Protein AF-A0A0Q8HG59-F1 (afdb_monomer_lite)

Secondary structure (DSSP, 8-state):
----TTSSTTHHHHHHHHHHHHHHHHHHHHHHHHHHHHHHGGG--THHHHHHHHHHHHHHHHHHHHHHHHHHHHHHHHHHHHHHHHHHHHHHHHHHHHHHHHHT-

pLDDT: mean 84.04, std 12.98, range [35.56, 98.06]

Structure (mmCIF, N/CA/C/O backbone):
data_AF-A0A0Q8HG59-F1
#
_entry.id   AF-A0A0Q8HG59-F1
#
loop_
_atom_site.group_PDB
_atom_site.id
_atom_site.type_symbol
_atom_site.label_atom_id
_atom_site.label_alt_id
_atom_site.label_comp_id
_atom_site.label_asym_id
_atom_site.label_entity_id
_atom_site.label_seq_id
_atom_site.pdbx_PDB_ins_code
_atom_site.Cartn_x
_atom_site.Cartn_y
_atom_site.Cartn_z
_atom_site.occupancy
_atom_site.B_iso_or_equiv
_atom_site.auth_seq_id
_atom_site.auth_comp_id
_atom_site.auth_asym_id
_atom_site.auth_atom_id
_atom_site.pdbx_PDB_model_num
ATOM 1 N N . MET A 1 1 ? -9.003 -8.103 38.764 1.00 35.56 1 MET A N 1
ATOM 2 C CA . MET A 1 1 ? -9.307 -8.481 37.371 1.00 35.56 1 MET A CA 1
ATOM 3 C C . MET A 1 1 ? -8.972 -7.259 36.532 1.00 35.56 1 MET A C 1
ATOM 5 O O . MET A 1 1 ? -9.698 -6.278 36.599 1.00 35.56 1 MET A O 1
ATOM 9 N N . THR A 1 2 ? -7.785 -7.228 35.928 1.00 40.62 2 THR A N 1
ATOM 10 C CA . THR A 1 2 ? -7.321 -6.102 35.109 1.00 40.62 2 THR A CA 1
ATOM 11 C C . THR A 1 2 ? -8.079 -6.151 33.800 1.00 40.62 2 THR A C 1
ATOM 13 O O . THR A 1 2 ? -7.881 -7.038 32.979 1.00 40.62 2 THR A O 1
ATOM 16 N N . VAL A 1 3 ? -9.028 -5.243 33.674 1.00 50.06 3 VAL A N 1
ATOM 17 C CA . VAL A 1 3 ? -9.836 -5.098 32.481 1.00 50.06 3 VAL A CA 1
ATOM 18 C C . VAL A 1 3 ? -8.979 -4.380 31.436 1.00 50.06 3 VAL A C 1
ATOM 20 O O . VAL A 1 3 ? -8.639 -3.211 31.597 1.00 50.06 3 VAL A O 1
ATOM 23 N N . GLU A 1 4 ? -8.569 -5.117 30.409 1.00 55.19 4 GLU A N 1
ATOM 24 C CA . GLU A 1 4 ? -7.565 -4.724 29.412 1.00 55.19 4 GLU A CA 1
ATOM 25 C C . GLU A 1 4 ? -8.150 -3.921 28.228 1.00 55.19 4 GLU A C 1
ATOM 27 O O . GLU A 1 4 ? -7.565 -3.900 27.152 1.00 55.19 4 GLU A O 1
ATOM 32 N N . PHE A 1 5 ? -9.292 -3.239 28.404 1.00 54.59 5 PHE A N 1
ATOM 33 C CA . PHE A 1 5 ? -10.017 -2.576 27.301 1.00 54.59 5 PHE A CA 1
ATOM 34 C C . PHE A 1 5 ? -9.240 -1.420 26.624 1.00 54.59 5 PHE A C 1
ATOM 36 O O . PHE A 1 5 ? -9.552 -1.051 25.507 1.00 54.59 5 PHE A O 1
ATOM 43 N N . GLY A 1 6 ? -8.199 -0.850 27.247 1.00 55.81 6 GLY A N 1
ATOM 44 C CA . GLY A 1 6 ? -7.528 0.360 26.726 1.00 55.81 6 GLY A CA 1
ATOM 45 C C . GLY A 1 6 ? -6.149 0.174 26.075 1.00 55.81 6 GLY A C 1
ATOM 46 O O . GLY A 1 6 ? -5.630 1.112 25.482 1.00 55.81 6 GLY A O 1
ATOM 47 N N . GLN A 1 7 ? -5.499 -0.991 26.199 1.00 55.31 7 GLN A N 1
ATOM 48 C CA . GLN A 1 7 ? -4.111 -1.170 25.715 1.00 55.31 7 GLN A CA 1
ATOM 49 C C . GLN A 1 7 ? -4.025 -1.399 24.195 1.00 55.31 7 GLN A C 1
ATOM 51 O O . GLN A 1 7 ? -3.006 -1.084 23.578 1.00 55.31 7 GLN A O 1
ATOM 56 N N . ALA A 1 8 ? -5.090 -1.928 23.584 1.00 57.66 8 ALA A N 1
ATOM 57 C CA . ALA A 1 8 ? -5.183 -2.108 22.136 1.00 57.66 8 ALA A CA 1
ATOM 58 C C . ALA A 1 8 ? -5.663 -0.839 21.403 1.00 57.66 8 ALA A C 1
ATOM 60 O O . ALA A 1 8 ? -5.344 -0.673 20.222 1.00 57.66 8 ALA A O 1
ATOM 61 N N . GLU A 1 9 ? -6.357 0.070 22.101 1.00 65.06 9 GLU A N 1
ATOM 62 C CA . GLU A 1 9 ? -6.845 1.334 21.542 1.00 65.06 9 GLU A CA 1
ATOM 63 C C . GLU A 1 9 ? -5.685 2.164 20.962 1.00 65.06 9 GLU A C 1
ATOM 65 O O . GLU A 1 9 ? -4.656 2.452 21.586 1.00 65.06 9 GLU A O 1
ATOM 70 N N . GLY A 1 10 ? -5.830 2.528 19.695 1.00 77.69 10 GLY A N 1
ATOM 71 C CA . GLY A 1 10 ? -4.885 3.314 18.921 1.00 77.69 10 GLY A CA 1
ATOM 72 C C . GLY A 1 10 ? -3.713 2.527 18.335 1.00 77.69 10 GLY A C 1
ATOM 73 O O . GLY A 1 10 ? -2.959 3.099 17.544 1.00 77.69 10 GLY A O 1
ATOM 74 N N . ALA A 1 11 ? -3.524 1.244 18.665 1.00 87.25 11 ALA A N 1
ATOM 75 C CA . ALA A 1 11 ? -2.472 0.433 18.049 1.00 87.25 11 ALA A CA 1
ATOM 76 C C . ALA A 1 11 ? -2.748 0.200 16.558 1.00 87.25 11 ALA A C 1
ATOM 78 O O . ALA A 1 11 ? -1.861 0.440 15.735 1.00 87.25 11 ALA A O 1
ATOM 79 N N . LEU A 1 12 ? -3.982 -0.174 16.195 1.00 88.69 12 LEU A N 1
ATOM 80 C CA . LEU A 1 12 ? -4.362 -0.363 14.791 1.00 88.69 12 LEU A CA 1
ATOM 81 C C . LEU A 1 12 ? -4.340 0.959 14.028 1.00 88.69 12 LEU A C 1
ATOM 83 O O . LEU A 1 12 ? -3.878 0.990 12.890 1.00 88.69 12 LEU A O 1
ATOM 87 N N . LYS A 1 13 ? -4.729 2.064 14.676 1.00 89.69 13 LYS A N 1
ATOM 88 C CA . LYS A 1 13 ? -4.613 3.409 14.099 1.00 89.69 13 LYS A CA 1
ATOM 89 C C . LYS A 1 13 ? -3.167 3.763 13.740 1.00 89.69 13 LYS A C 1
ATOM 91 O O . LYS A 1 13 ? -2.905 4.164 12.613 1.00 89.69 13 LYS A O 1
ATOM 96 N N . ARG A 1 14 ? -2.208 3.552 14.652 1.00 92.31 14 ARG A N 1
ATOM 97 C CA . ARG A 1 14 ? -0.779 3.804 14.370 1.00 92.31 14 ARG A CA 1
ATOM 98 C C . ARG A 1 14 ? -0.254 2.941 13.221 1.00 92.31 14 ARG A C 1
ATOM 100 O O . ARG A 1 14 ? 0.567 3.402 12.431 1.00 92.31 14 ARG A O 1
ATOM 107 N N . ILE A 1 15 ? -0.711 1.691 13.124 1.00 93.88 15 ILE A N 1
ATOM 108 C CA . ILE A 1 15 ? -0.351 0.808 12.008 1.00 93.88 15 ILE A CA 1
ATOM 109 C C . ILE A 1 15 ? -0.971 1.326 10.706 1.00 93.88 15 ILE A C 1
ATOM 111 O O . ILE A 1 15 ? -0.269 1.386 9.700 1.00 93.88 15 ILE A O 1
ATOM 115 N N . ALA A 1 16 ? -2.236 1.755 10.717 1.00 94.69 16 ALA A N 1
ATOM 116 C CA . ALA A 1 16 ? -2.898 2.350 9.558 1.00 94.69 16 ALA A CA 1
ATOM 117 C C . ALA A 1 16 ? -2.135 3.594 9.063 1.00 94.69 16 ALA A C 1
ATOM 119 O O . ALA A 1 16 ? -1.764 3.655 7.890 1.00 94.69 16 ALA A O 1
ATOM 120 N N . ASP A 1 17 ? -1.768 4.508 9.965 1.00 95.12 17 ASP A N 1
ATOM 121 C CA . ASP A 1 17 ? -0.955 5.689 9.641 1.00 95.12 17 ASP A CA 1
ATOM 122 C C . ASP A 1 17 ? 0.393 5.297 8.999 1.00 95.12 17 ASP A C 1
ATOM 124 O O . ASP A 1 17 ? 0.865 5.919 8.044 1.00 95.12 17 ASP A O 1
ATOM 128 N N . ARG A 1 18 ? 1.015 4.208 9.467 1.00 97.19 18 ARG A N 1
ATOM 129 C CA . ARG A 1 18 ? 2.251 3.696 8.864 1.00 97.19 18 ARG A CA 1
ATOM 130 C C . ARG A 1 18 ? 2.027 3.086 7.478 1.00 97.19 18 ARG A C 1
ATOM 132 O O . ARG A 1 18 ? 2.889 3.226 6.612 1.00 97.19 18 ARG A O 1
ATOM 139 N N . VAL A 1 19 ? 0.898 2.413 7.257 1.00 97.50 19 VAL A N 1
ATOM 140 C CA . VAL A 1 19 ? 0.532 1.830 5.955 1.00 97.50 19 VAL A CA 1
ATOM 141 C C . VAL A 1 19 ? 0.337 2.928 4.913 1.00 97.50 19 VAL A C 1
ATOM 143 O O . VAL A 1 19 ? 0.869 2.805 3.808 1.00 97.50 19 VAL A O 1
ATOM 146 N N . ILE A 1 20 ? -0.360 4.016 5.259 1.00 96.38 20 ILE A N 1
ATOM 147 C CA . ILE A 1 20 ? -0.553 5.125 4.318 1.00 96.38 20 ILE A CA 1
ATOM 148 C C . ILE A 1 20 ? 0.766 5.857 4.040 1.00 96.38 20 ILE A C 1
ATOM 150 O O . ILE A 1 20 ? 1.070 6.140 2.883 1.00 96.38 20 ILE A O 1
ATOM 154 N N . GLN A 1 21 ? 1.619 6.037 5.055 1.00 97.38 21 GLN A N 1
ATOM 155 C CA . GLN A 1 21 ? 2.963 6.581 4.857 1.00 97.38 21 GLN A CA 1
ATOM 156 C C . GLN A 1 21 ? 3.780 5.723 3.876 1.00 97.38 21 GLN A C 1
ATOM 158 O O . GLN A 1 21 ? 4.385 6.249 2.942 1.00 97.38 21 GLN A O 1
ATOM 163 N N . ALA A 1 22 ? 3.783 4.400 4.060 1.00 96.19 22 ALA A N 1
ATOM 164 C CA . ALA A 1 22 ? 4.509 3.484 3.184 1.00 96.19 22 ALA A CA 1
ATOM 165 C C . ALA A 1 22 ? 3.973 3.518 1.742 1.00 96.19 22 ALA A C 1
ATOM 167 O O . ALA A 1 22 ? 4.755 3.475 0.792 1.00 96.19 22 ALA A O 1
ATOM 168 N N . LYS A 1 23 ? 2.651 3.640 1.567 1.00 97.06 23 LYS A N 1
ATOM 169 C CA . LYS A 1 23 ? 2.023 3.825 0.252 1.00 97.06 23 LYS A CA 1
ATOM 170 C C . LYS A 1 23 ? 2.509 5.109 -0.422 1.00 97.06 23 LYS A C 1
ATOM 172 O O . LYS A 1 23 ? 2.873 5.071 -1.597 1.00 97.06 23 LYS A O 1
ATOM 177 N N . ASP A 1 24 ? 2.545 6.221 0.306 1.00 97.12 24 ASP A N 1
ATOM 178 C CA . ASP A 1 24 ? 2.981 7.511 -0.232 1.00 97.12 24 ASP A CA 1
ATOM 179 C C . ASP A 1 24 ? 4.467 7.501 -0.607 1.00 97.12 24 ASP A C 1
ATOM 181 O O . ASP A 1 24 ? 4.858 8.007 -1.662 1.00 97.12 24 ASP A O 1
ATOM 185 N N . GLU A 1 25 ? 5.309 6.893 0.230 1.00 95.94 25 GLU A N 1
ATOM 186 C CA . GLU A 1 25 ? 6.728 6.688 -0.062 1.00 95.94 25 GLU A CA 1
ATOM 187 C C . GLU A 1 25 ? 6.916 5.811 -1.303 1.00 95.94 25 GLU A C 1
ATOM 189 O O . GLU A 1 25 ? 7.703 6.152 -2.188 1.00 95.94 25 GLU A O 1
ATOM 194 N N . PHE A 1 26 ? 6.164 4.716 -1.422 1.00 93.94 26 PHE A N 1
ATOM 195 C CA . PHE A 1 26 ? 6.195 3.853 -2.600 1.00 93.94 26 PHE A CA 1
ATOM 196 C C . PHE A 1 26 ? 5.772 4.605 -3.874 1.00 93.94 26 PHE A C 1
ATOM 198 O O . PHE A 1 26 ? 6.470 4.536 -4.889 1.00 93.94 26 PHE A O 1
ATOM 205 N N . GLY A 1 27 ? 4.713 5.417 -3.795 1.00 94.75 27 GLY A N 1
ATOM 206 C CA . GLY A 1 27 ? 4.257 6.271 -4.894 1.00 94.75 27 GLY A CA 1
ATOM 207 C C . GLY A 1 27 ? 5.304 7.295 -5.341 1.00 94.75 27 GLY A C 1
ATOM 208 O O . GLY A 1 27 ? 5.535 7.467 -6.538 1.00 94.75 27 GLY A O 1
ATOM 209 N N . LYS A 1 28 ? 6.005 7.938 -4.398 1.00 95.25 28 LYS A N 1
ATOM 210 C CA . LYS A 1 28 ? 7.105 8.872 -4.709 1.00 95.25 28 LYS A CA 1
ATOM 211 C C . LYS A 1 28 ? 8.252 8.185 -5.449 1.00 95.25 28 LYS A C 1
ATOM 213 O O . LYS A 1 28 ? 8.756 8.736 -6.431 1.00 95.25 28 LYS A O 1
ATOM 218 N N . HIS A 1 29 ? 8.649 6.990 -5.011 1.00 91.88 29 HIS A N 1
ATOM 219 C CA . HIS A 1 29 ? 9.691 6.220 -5.693 1.00 91.88 29 HIS A CA 1
ATOM 220 C C . HIS A 1 29 ? 9.257 5.815 -7.106 1.00 91.88 29 HIS A C 1
ATOM 222 O O . HIS A 1 29 ? 10.042 5.971 -8.040 1.00 91.88 29 HIS A O 1
ATOM 228 N N . SER A 1 30 ? 8.003 5.383 -7.289 1.00 90.00 30 SER A N 1
ATOM 229 C CA . SER A 1 30 ? 7.482 5.049 -8.620 1.00 90.00 30 SER A CA 1
ATOM 230 C C . SER A 1 30 ? 7.471 6.255 -9.555 1.00 90.00 30 SER A C 1
ATOM 232 O O . SER A 1 30 ? 7.980 6.163 -10.664 1.00 90.00 30 SER A O 1
ATOM 234 N N . ASN A 1 31 ? 6.983 7.410 -9.097 1.00 89.88 31 ASN A N 1
ATOM 235 C CA . ASN A 1 31 ? 6.971 8.632 -9.909 1.00 89.88 31 ASN A CA 1
ATOM 236 C C . ASN A 1 31 ? 8.387 9.090 -10.287 1.00 89.88 31 ASN A C 1
ATOM 238 O O . ASN A 1 31 ? 8.611 9.605 -11.382 1.00 89.88 31 ASN A O 1
ATOM 242 N N . THR A 1 32 ? 9.353 8.899 -9.384 1.00 91.12 32 THR A N 1
ATOM 243 C CA . THR A 1 32 ? 10.765 9.195 -9.660 1.00 91.12 32 THR A C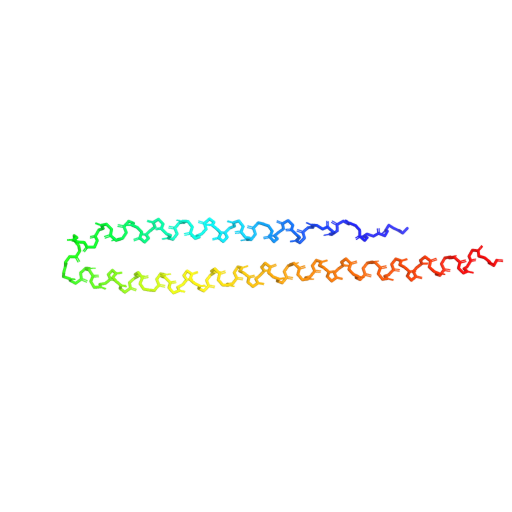A 1
ATOM 244 C C . THR A 1 32 ? 11.293 8.298 -10.776 1.00 91.12 32 THR A C 1
ATOM 246 O O . THR A 1 32 ? 11.920 8.794 -11.713 1.00 91.12 32 THR A O 1
ATOM 249 N N . LEU A 1 33 ? 11.005 6.995 -10.705 1.00 84.75 33 LEU A N 1
ATOM 250 C CA . LEU A 1 33 ? 11.390 6.034 -11.732 1.00 84.75 33 LEU A CA 1
ATOM 251 C C . LEU A 1 33 ? 10.742 6.378 -13.083 1.00 84.75 33 LEU A C 1
ATOM 253 O O . LEU A 1 33 ? 11.448 6.472 -14.083 1.00 84.75 33 LEU A O 1
ATOM 257 N N . ASP A 1 34 ? 9.441 6.671 -13.112 1.00 84.12 34 ASP A N 1
ATOM 258 C CA . ASP A 1 34 ? 8.713 7.047 -14.335 1.00 84.12 34 ASP A CA 1
ATOM 259 C C . ASP A 1 34 ? 9.278 8.332 -14.977 1.00 84.12 34 ASP A C 1
ATOM 261 O O . ASP A 1 34 ? 9.404 8.439 -16.204 1.00 84.12 34 ASP A O 1
ATOM 265 N N . GLY A 1 35 ? 9.683 9.305 -14.154 1.00 86.50 35 GLY A N 1
ATOM 266 C CA . GLY A 1 35 ? 10.346 10.528 -14.610 1.00 86.50 35 GLY A CA 1
ATOM 267 C C . GLY A 1 35 ? 11.722 10.261 -15.230 1.00 86.50 35 GLY A C 1
ATOM 268 O O . GLY A 1 35 ? 12.016 10.750 -16.325 1.00 86.50 35 GLY A O 1
ATOM 269 N N . GLN A 1 36 ? 12.549 9.443 -14.571 1.00 84.19 36 GLN A N 1
ATOM 270 C CA . GLN A 1 36 ? 13.860 9.029 -15.090 1.00 84.19 36 GLN A CA 1
ATOM 271 C C . GLN A 1 36 ? 13.726 8.277 -16.420 1.00 84.19 36 GLN A C 1
ATOM 273 O O . GLN A 1 36 ? 14.477 8.525 -17.363 1.00 84.19 36 GLN A O 1
ATOM 278 N N . ILE A 1 37 ? 12.722 7.409 -16.520 1.00 75.81 37 ILE A N 1
ATOM 279 C CA . ILE A 1 37 ? 12.389 6.654 -17.729 1.00 75.81 37 ILE A CA 1
ATOM 280 C C . ILE A 1 37 ? 12.004 7.585 -18.873 1.00 75.81 37 ILE A C 1
ATOM 282 O O . ILE A 1 37 ? 12.525 7.467 -19.984 1.00 75.81 37 ILE A O 1
ATOM 286 N N . SER A 1 38 ? 11.117 8.539 -18.601 1.00 79.56 38 SER A N 1
ATOM 287 C CA . SER A 1 38 ? 10.644 9.490 -19.605 1.00 79.56 38 SER A CA 1
ATOM 288 C C . SER A 1 38 ? 11.792 10.328 -20.178 1.00 79.56 38 SER A C 1
ATOM 290 O O . SER A 1 38 ? 11.828 10.568 -21.384 1.00 79.56 38 SER A O 1
ATOM 292 N N . ALA A 1 39 ? 12.772 10.702 -19.347 1.00 82.81 39 ALA A N 1
ATOM 293 C CA . ALA A 1 39 ? 13.965 11.435 -19.775 1.00 82.81 39 ALA A CA 1
ATOM 294 C C . ALA A 1 39 ? 14.921 10.602 -20.654 1.00 82.81 39 ALA A C 1
ATOM 296 O O . ALA A 1 39 ? 15.620 11.152 -21.507 1.00 82.81 39 ALA A O 1
ATOM 297 N N . LEU A 1 40 ? 14.960 9.280 -20.464 1.00 76.75 40 LEU A N 1
ATOM 298 C CA . LEU A 1 40 ? 15.824 8.365 -21.220 1.00 76.75 40 LEU A CA 1
ATOM 299 C C . LEU A 1 40 ? 15.172 7.822 -22.495 1.00 76.75 40 LEU A C 1
ATOM 301 O O . LEU A 1 40 ? 15.879 7.318 -23.365 1.00 76.75 40 LEU A O 1
ATOM 305 N N . LYS A 1 41 ? 13.852 7.970 -22.650 1.00 72.50 41 LYS A N 1
ATOM 306 C CA . LYS A 1 41 ? 13.076 7.434 -23.779 1.00 72.50 41 LYS A CA 1
ATOM 307 C C . LYS A 1 41 ? 13.643 7.809 -25.152 1.00 72.50 41 LYS A C 1
ATOM 309 O O . LYS A 1 41 ? 13.678 6.966 -26.038 1.00 72.50 41 LYS A O 1
ATOM 314 N N . GLY A 1 42 ? 14.131 9.040 -25.319 1.00 72.44 42 GLY A N 1
ATOM 315 C CA . GLY A 1 42 ? 14.750 9.493 -26.574 1.00 72.44 42 GLY A CA 1
ATOM 316 C C . GLY A 1 42 ? 16.117 8.866 -26.882 1.00 72.44 42 GLY A C 1
ATOM 317 O O . GLY A 1 42 ? 16.617 9.028 -27.984 1.00 72.44 42 GLY A O 1
ATOM 318 N N . LYS A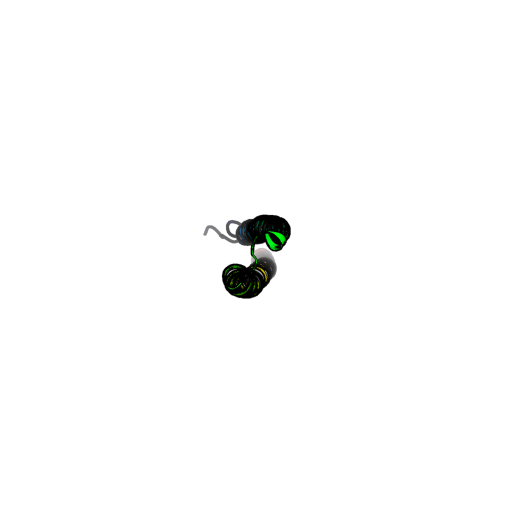 1 43 ? 16.736 8.165 -25.923 1.00 74.38 43 LYS A N 1
ATOM 319 C CA . LYS A 1 43 ? 18.026 7.473 -26.086 1.00 74.38 43 LYS A CA 1
ATOM 320 C C . LYS A 1 43 ? 17.877 5.973 -26.334 1.00 74.38 43 LYS A C 1
ATOM 322 O O . LYS A 1 43 ? 18.853 5.319 -26.690 1.00 74.38 43 LYS A O 1
ATOM 327 N N . TRP A 1 44 ? 16.691 5.413 -26.105 1.00 70.50 44 TRP A N 1
ATOM 328 C CA . TRP A 1 44 ? 16.410 3.989 -26.271 1.00 70.50 44 TRP A CA 1
ATOM 329 C C . TRP A 1 44 ? 15.644 3.762 -27.569 1.00 70.50 44 TRP A C 1
ATOM 331 O O . TRP A 1 44 ? 14.439 3.520 -27.574 1.00 70.50 44 TRP A O 1
ATOM 341 N N . GLU A 1 45 ? 16.360 3.866 -28.684 1.00 71.94 45 GLU A N 1
ATOM 342 C CA . GLU A 1 45 ? 15.845 3.488 -29.999 1.00 71.94 45 GLU A CA 1
ATOM 343 C C . GLU A 1 45 ? 16.019 1.976 -30.243 1.00 71.94 45 GLU A C 1
ATOM 345 O O . GLU A 1 45 ? 16.846 1.308 -29.617 1.00 71.94 45 GLU A O 1
ATOM 350 N N . GLY A 1 46 ? 15.213 1.412 -31.146 1.00 77.94 46 GLY A N 1
ATOM 351 C CA . GLY A 1 46 ? 15.277 -0.008 -31.507 1.00 77.94 46 GLY A CA 1
ATOM 352 C C . GLY A 1 46 ? 14.698 -0.964 -30.454 1.00 77.94 46 GLY A C 1
ATOM 353 O O . GLY A 1 46 ? 13.795 -0.621 -29.686 1.00 77.94 46 GLY A O 1
ATOM 354 N N . ASP A 1 47 ? 15.190 -2.204 -30.435 1.00 75.31 47 ASP A N 1
ATOM 355 C CA . ASP A 1 47 ? 14.610 -3.287 -29.625 1.00 75.31 47 ASP A CA 1
ATOM 356 C C . ASP A 1 47 ? 14.761 -3.077 -28.107 1.00 75.31 47 ASP A C 1
ATOM 358 O O . ASP A 1 47 ? 13.902 -3.516 -27.337 1.00 75.31 47 ASP A O 1
ATOM 362 N N . GLY A 1 48 ? 15.782 -2.327 -27.671 1.00 77.38 48 GLY A N 1
ATOM 363 C CA . GLY A 1 48 ? 15.959 -1.936 -26.267 1.00 77.38 48 GLY A CA 1
ATOM 364 C C . GLY A 1 48 ? 14.840 -1.021 -25.759 1.00 77.38 48 GLY A C 1
ATOM 365 O O . GLY A 1 48 ? 14.324 -1.228 -24.662 1.00 77.38 48 GLY A O 1
ATOM 366 N N . GLY A 1 49 ? 14.384 -0.074 -26.588 1.00 81.31 49 GLY A N 1
ATOM 367 C CA . GLY A 1 49 ? 13.241 0.785 -26.266 1.00 81.31 49 GLY A CA 1
ATOM 368 C C . GLY A 1 49 ? 11.936 0.003 -26.128 1.00 81.31 49 GLY A C 1
ATOM 369 O O . GLY A 1 49 ? 11.148 0.258 -25.216 1.00 81.31 49 GLY A O 1
ATOM 370 N N . ARG A 1 50 ? 11.719 -1.007 -26.983 1.00 82.62 50 ARG A N 1
ATOM 371 C CA . ARG A 1 50 ? 10.521 -1.861 -26.920 1.00 82.62 50 ARG A CA 1
ATOM 372 C C . ARG A 1 50 ? 10.490 -2.707 -25.648 1.00 82.62 50 ARG A C 1
ATOM 374 O O . ARG A 1 50 ? 9.472 -2.714 -24.959 1.00 82.62 50 ARG A O 1
ATOM 381 N N . ALA A 1 51 ? 11.593 -3.384 -25.320 1.00 83.88 51 ALA A N 1
ATOM 382 C CA . ALA A 1 51 ? 11.706 -4.168 -24.088 1.00 83.88 51 ALA A CA 1
ATOM 383 C C . ALA A 1 51 ? 11.472 -3.296 -22.846 1.00 83.88 51 ALA A C 1
ATOM 385 O O . ALA A 1 51 ? 10.798 -3.707 -21.900 1.00 83.88 51 ALA A O 1
ATOM 386 N N . PHE A 1 52 ? 11.961 -2.057 -22.886 1.00 79.38 52 PHE A N 1
ATOM 387 C CA . PHE A 1 52 ? 11.769 -1.120 -21.798 1.00 79.38 52 PHE A CA 1
ATOM 388 C C . PHE A 1 52 ? 10.309 -0.682 -21.620 1.00 79.38 52 PHE A C 1
ATOM 390 O O . PHE A 1 52 ? 9.805 -0.654 -20.500 1.00 79.38 52 PHE A O 1
ATOM 397 N N . MET A 1 53 ? 9.595 -0.376 -22.707 1.00 83.06 53 MET A N 1
ATOM 398 C CA . MET A 1 53 ? 8.172 -0.020 -22.630 1.00 83.06 53 MET A CA 1
ATOM 399 C C . MET A 1 53 ? 7.329 -1.147 -22.017 1.00 83.06 53 MET A C 1
ATOM 401 O O . MET A 1 53 ? 6.423 -0.873 -21.231 1.00 83.06 53 MET A O 1
ATOM 405 N N . VAL A 1 54 ? 7.661 -2.405 -22.326 1.00 89.00 54 VAL A N 1
ATOM 406 C CA . VAL A 1 54 ? 7.024 -3.581 -21.711 1.00 89.00 54 VAL A CA 1
ATOM 407 C C . VAL A 1 54 ? 7.304 -3.630 -20.208 1.00 89.00 54 VAL A C 1
ATOM 409 O O . VAL A 1 54 ? 6.374 -3.804 -19.421 1.00 89.00 54 VAL A O 1
ATOM 412 N N . LEU A 1 55 ? 8.562 -3.429 -19.797 1.00 85.06 55 LEU A N 1
ATOM 413 C CA . LEU A 1 55 ? 8.930 -3.366 -18.380 1.00 85.06 55 LEU A CA 1
ATOM 414 C C . LEU A 1 55 ? 8.181 -2.243 -17.654 1.00 85.06 55 LEU A C 1
ATOM 416 O O . LEU A 1 55 ? 7.630 -2.480 -16.583 1.00 85.06 55 LEU A O 1
ATOM 420 N N . HIS A 1 56 ? 8.130 -1.046 -18.237 1.00 85.00 56 HIS A N 1
ATOM 421 C CA . HIS A 1 56 ? 7.432 0.099 -17.657 1.00 85.00 56 HIS A CA 1
ATOM 422 C C . HIS A 1 56 ? 5.935 -0.178 -17.493 1.00 85.00 56 HIS A C 1
ATOM 424 O O . HIS A 1 56 ? 5.379 0.064 -16.428 1.00 85.00 56 HIS A O 1
ATOM 430 N N . GLN A 1 57 ? 5.277 -0.747 -18.506 1.00 89.25 57 GLN A N 1
ATOM 431 C CA . GLN A 1 57 ? 3.863 -1.111 -18.404 1.00 89.25 57 GLN A CA 1
ATOM 432 C C . GLN A 1 57 ? 3.619 -2.128 -17.281 1.00 89.25 57 GLN A C 1
ATOM 434 O O . GLN A 1 57 ? 2.721 -1.935 -16.458 1.00 89.25 57 GLN A O 1
ATOM 439 N N . ALA A 1 58 ? 4.441 -3.179 -17.217 1.00 90.88 58 ALA A N 1
ATOM 440 C CA . ALA A 1 58 ? 4.363 -4.168 -16.150 1.00 90.88 58 ALA A CA 1
ATOM 441 C C . ALA A 1 58 ? 4.599 -3.523 -14.775 1.00 90.88 58 ALA A C 1
ATOM 443 O O . ALA A 1 58 ? 3.873 -3.813 -13.825 1.00 90.88 58 ALA A O 1
ATOM 444 N N . TRP A 1 59 ? 5.569 -2.614 -14.670 1.00 87.56 59 TRP A N 1
ATOM 445 C CA . TRP A 1 59 ? 5.848 -1.856 -13.455 1.00 87.56 59 TRP A CA 1
ATOM 446 C C . TRP A 1 59 ? 4.638 -1.034 -13.004 1.00 87.56 59 TRP A C 1
ATOM 448 O O . TRP A 1 59 ? 4.191 -1.202 -11.869 1.00 87.56 59 TRP A O 1
ATOM 458 N N . THR A 1 60 ? 4.050 -0.219 -13.887 1.00 88.38 60 THR A N 1
ATOM 459 C CA . THR A 1 60 ? 2.862 0.592 -13.577 1.00 88.38 60 THR A CA 1
ATOM 460 C C . THR A 1 60 ? 1.698 -0.279 -13.096 1.00 88.38 60 THR A C 1
ATOM 462 O O . THR A 1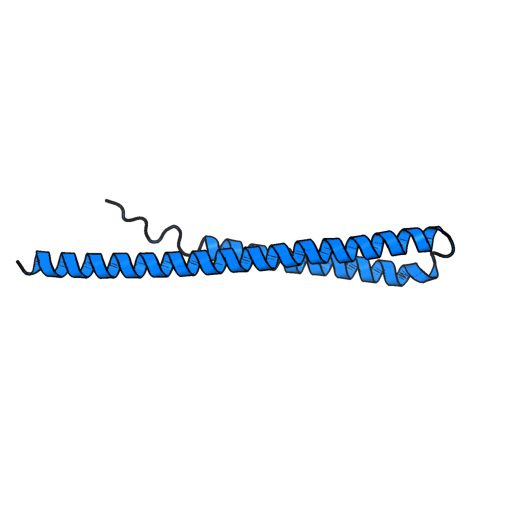 60 ? 1.010 0.064 -12.131 1.00 88.38 60 THR A O 1
ATOM 465 N N . GLU A 1 61 ? 1.483 -1.433 -13.730 1.00 93.69 61 GLU A N 1
ATOM 466 C CA . GLU A 1 61 ? 0.422 -2.360 -13.340 1.00 93.69 61 GLU A CA 1
ATOM 467 C C . GLU A 1 61 ? 0.673 -2.968 -11.953 1.00 93.69 61 GLU A C 1
ATOM 469 O O . GLU A 1 61 ? -0.214 -2.945 -11.095 1.00 93.69 61 GLU A O 1
ATOM 474 N N . LYS A 1 62 ? 1.892 -3.451 -11.682 1.00 94.12 62 LYS A N 1
ATOM 475 C CA . LYS A 1 62 ? 2.249 -3.990 -10.360 1.00 94.12 62 LYS A CA 1
ATOM 476 C C . LYS A 1 62 ? 2.199 -2.920 -9.274 1.00 94.12 62 LYS A C 1
ATOM 478 O O . LYS A 1 62 ? 1.675 -3.186 -8.193 1.00 94.12 62 LYS A O 1
ATOM 483 N N . HIS A 1 63 ? 2.655 -1.707 -9.567 1.00 92.25 63 HIS A N 1
ATOM 484 C CA . HIS A 1 63 ? 2.559 -0.569 -8.660 1.00 92.25 63 HIS A CA 1
ATOM 485 C C . HIS A 1 63 ? 1.100 -0.281 -8.269 1.00 92.25 63 HIS A C 1
ATOM 487 O O . HIS A 1 63 ? 0.786 -0.126 -7.085 1.00 92.25 63 HIS A O 1
ATOM 493 N N . LYS A 1 64 ? 0.178 -0.283 -9.243 1.00 94.31 64 LYS A N 1
ATOM 494 C CA . LYS A 1 64 ? -1.261 -0.114 -8.990 1.00 94.31 64 LYS A CA 1
ATOM 495 C C . LYS A 1 64 ? -1.826 -1.214 -8.090 1.00 94.31 64 LYS A C 1
ATOM 497 O O . LYS A 1 64 ? -2.611 -0.919 -7.191 1.00 94.31 64 LYS A O 1
ATOM 502 N N . VAL A 1 65 ? -1.430 -2.470 -8.305 1.00 97.00 65 VAL A N 1
ATOM 503 C CA . VAL A 1 65 ? -1.864 -3.597 -7.461 1.00 97.00 65 VAL A CA 1
ATOM 504 C C . VAL A 1 65 ? -1.418 -3.396 -6.012 1.00 97.00 65 VAL A C 1
ATOM 506 O O . VAL A 1 65 ? -2.241 -3.507 -5.104 1.00 97.00 65 VAL A O 1
ATOM 509 N N . VAL A 1 66 ? -0.146 -3.055 -5.795 1.00 95.75 66 VAL A N 1
ATOM 510 C CA . VAL A 1 66 ? 0.414 -2.855 -4.449 1.00 95.75 66 VAL A CA 1
ATOM 511 C C . VAL A 1 66 ? -0.249 -1.673 -3.744 1.00 95.75 66 VAL A C 1
ATOM 513 O O . VAL A 1 66 ? -0.725 -1.821 -2.623 1.00 95.75 66 VAL A O 1
ATOM 516 N N . THR A 1 67 ? -0.349 -0.518 -4.402 1.00 96.62 67 THR A N 1
ATOM 517 C CA . THR A 1 67 ? -0.989 0.673 -3.813 1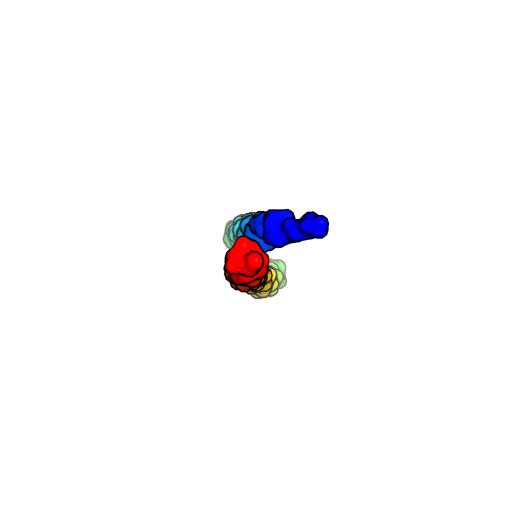.00 96.62 67 THR A CA 1
ATOM 518 C C . THR A 1 67 ? -2.462 0.438 -3.479 1.00 96.62 67 THR A C 1
ATOM 520 O O . THR A 1 67 ? -2.905 0.813 -2.397 1.00 96.62 67 THR A O 1
ATOM 523 N N . THR A 1 68 ? -3.197 -0.276 -4.338 1.00 97.19 68 THR A N 1
ATOM 524 C CA . THR A 1 68 ? -4.587 -0.680 -4.063 1.00 97.19 68 THR A CA 1
ATOM 525 C C 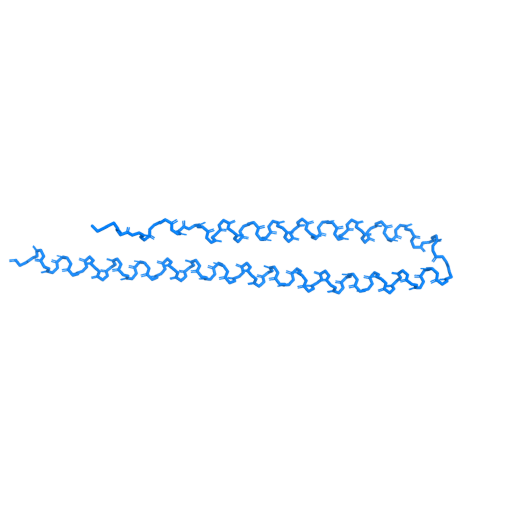. THR A 1 68 ? -4.681 -1.623 -2.859 1.00 97.19 68 THR A C 1
ATOM 527 O O . THR A 1 68 ? -5.620 -1.530 -2.070 1.00 97.19 68 THR A O 1
ATOM 530 N N . ALA A 1 69 ? -3.733 -2.552 -2.707 1.00 97.88 69 ALA A N 1
ATOM 531 C CA . ALA A 1 69 ? -3.699 -3.455 -1.560 1.00 97.88 69 ALA A CA 1
ATOM 532 C C . ALA A 1 69 ? -3.421 -2.700 -0.249 1.00 97.88 69 ALA A C 1
ATOM 534 O O . ALA A 1 69 ? -4.074 -2.981 0.755 1.00 97.88 69 ALA A O 1
ATOM 535 N N . LEU A 1 70 ? -2.519 -1.712 -0.271 1.00 98.06 70 LEU A N 1
ATOM 536 C CA . LEU A 1 70 ? -2.237 -0.850 0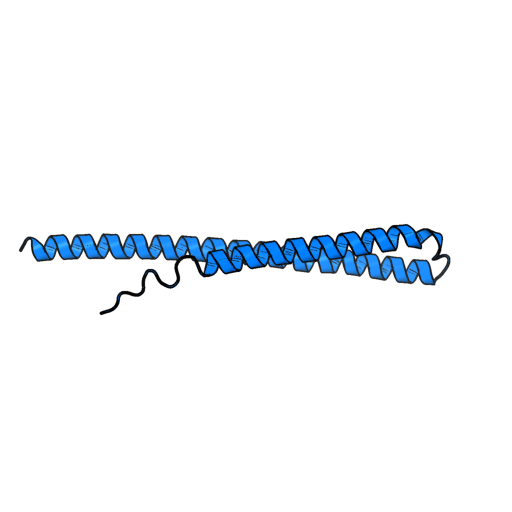.882 1.00 98.06 70 LEU A CA 1
ATOM 537 C C . LEU A 1 70 ? -3.461 -0.014 1.282 1.00 98.06 70 LEU A C 1
ATOM 539 O O . LEU A 1 70 ? -3.767 0.067 2.469 1.00 98.06 70 LEU A O 1
ATOM 543 N N . ASP A 1 71 ? -4.212 0.525 0.315 1.00 97.75 71 ASP A N 1
ATOM 544 C CA . ASP A 1 71 ? -5.466 1.245 0.586 1.00 97.75 71 ASP A CA 1
ATOM 545 C C . ASP A 1 71 ? -6.517 0.354 1.255 1.00 97.75 71 ASP A C 1
ATOM 547 O O . ASP A 1 71 ? -7.128 0.737 2.255 1.00 97.75 71 ASP A O 1
ATOM 551 N N . LYS A 1 72 ? -6.705 -0.866 0.737 1.00 97.94 72 LYS A N 1
ATOM 552 C CA . LYS A 1 72 ? -7.632 -1.838 1.333 1.00 97.94 72 LYS A CA 1
ATOM 553 C C . LYS A 1 72 ? -7.211 -2.218 2.746 1.00 97.94 72 LYS A C 1
ATOM 555 O O . LYS A 1 72 ? -8.051 -2.266 3.636 1.00 97.94 72 LYS A O 1
ATOM 560 N N . PHE A 1 73 ? -5.920 -2.458 2.959 1.00 97.38 73 PHE A N 1
ATOM 561 C CA . PHE A 1 73 ? -5.408 -2.828 4.271 1.00 97.38 73 PHE A CA 1
ATOM 562 C C . PHE A 1 73 ? -5.580 -1.697 5.293 1.00 97.38 73 PHE A C 1
ATOM 564 O O . PHE A 1 73 ? -6.058 -1.942 6.397 1.00 97.38 73 PHE A O 1
ATOM 571 N N . HIS A 1 74 ? -5.286 -0.452 4.906 1.00 97.25 74 HIS A N 1
ATOM 572 C CA . HIS A 1 74 ? -5.563 0.729 5.725 1.00 97.25 74 HIS A CA 1
ATOM 573 C C . HIS A 1 74 ? -7.048 0.827 6.113 1.00 97.25 74 HIS A C 1
ATOM 575 O O . HIS A 1 74 ? -7.374 1.061 7.280 1.00 97.25 74 HIS A O 1
ATOM 581 N N . ALA A 1 75 ? -7.953 0.633 5.147 1.00 96.56 75 ALA A N 1
ATOM 582 C CA . ALA A 1 75 ? -9.391 0.659 5.397 1.00 96.56 75 ALA A CA 1
ATOM 583 C C . ALA A 1 75 ? -9.810 -0.418 6.411 1.00 96.56 75 ALA A C 1
ATOM 585 O O . ALA A 1 75 ? -10.476 -0.089 7.389 1.00 96.56 75 ALA A O 1
ATOM 586 N N . SER A 1 76 ? -9.340 -1.660 6.245 1.00 96.81 76 SER A N 1
ATOM 587 C CA . SER A 1 76 ? -9.627 -2.756 7.180 1.00 96.81 76 SER A CA 1
ATOM 588 C C . SER A 1 76 ? -9.110 -2.483 8.595 1.00 96.81 76 SER A C 1
ATOM 590 O O . SER A 1 76 ? -9.806 -2.779 9.563 1.00 96.81 76 SER A O 1
ATOM 592 N N . LEU A 1 77 ? -7.917 -1.894 8.739 1.00 94.56 77 LEU A N 1
ATOM 593 C CA . LEU A 1 77 ? -7.373 -1.519 10.051 1.00 94.56 77 LEU A CA 1
ATOM 594 C C . LEU A 1 77 ? -8.218 -0.436 10.730 1.00 94.56 77 LEU A C 1
ATOM 596 O O . LEU A 1 77 ? -8.493 -0.526 11.923 1.00 94.56 77 LEU A O 1
ATOM 600 N N . THR A 1 78 ? -8.645 0.569 9.965 1.00 92.81 78 THR A N 1
ATOM 601 C CA . THR A 1 78 ? -9.467 1.675 10.477 1.00 92.81 78 THR A CA 1
ATOM 602 C C . THR A 1 78 ? -10.859 1.197 10.892 1.00 92.81 78 THR A C 1
ATOM 604 O O . THR A 1 78 ? -11.379 1.625 11.920 1.00 92.81 78 THR A O 1
ATOM 607 N N . GLU A 1 79 ? -11.456 0.301 10.106 1.00 94.06 79 GLU A N 1
ATOM 608 C CA . GLU A 1 79 ? -12.745 -0.322 10.415 1.00 94.06 79 GLU A CA 1
ATOM 609 C C . GLU A 1 79 ? -12.652 -1.194 11.671 1.00 94.06 79 GLU A C 1
ATOM 611 O O . GLU A 1 79 ? -13.431 -1.005 12.599 1.00 94.06 79 GLU A O 1
ATOM 616 N N . THR A 1 80 ? -11.625 -2.044 11.764 1.00 90.75 80 THR A N 1
ATOM 617 C CA . THR A 1 80 ? -11.409 -2.908 12.937 1.00 90.75 80 THR A CA 1
ATOM 618 C C . THR A 1 80 ? -11.208 -2.092 14.218 1.00 90.75 80 THR A C 1
ATOM 620 O O . THR A 1 80 ? -11.759 -2.430 15.260 1.00 90.75 80 THR A O 1
ATOM 623 N N . GLU A 1 81 ? -10.445 -0.997 14.157 1.00 88.56 81 GLU A N 1
ATOM 624 C CA . GLU A 1 81 ? -10.264 -0.093 15.300 1.00 88.56 81 GLU A CA 1
ATOM 625 C C . GLU A 1 81 ? -11.595 0.515 15.753 1.00 88.56 81 GLU A C 1
ATOM 627 O O . GLU A 1 81 ? -11.908 0.528 16.941 1.00 88.56 81 GLU A O 1
ATOM 632 N N . LYS A 1 82 ? -12.398 1.003 14.803 1.00 89.12 82 LYS A N 1
ATOM 633 C CA . LYS A 1 82 ? -13.709 1.584 15.095 1.00 89.12 82 LYS A CA 1
ATOM 634 C C . LYS A 1 82 ? -14.642 0.559 15.743 1.00 89.12 82 LYS A C 1
ATOM 636 O O . LYS A 1 82 ? -15.347 0.906 16.691 1.00 89.12 82 LYS A O 1
ATOM 641 N N . ASP A 1 83 ? -14.643 -0.672 15.242 1.00 88.75 83 ASP A N 1
ATOM 642 C CA . ASP A 1 83 ? -15.470 -1.752 15.774 1.00 88.75 83 ASP A CA 1
ATOM 643 C C . ASP A 1 83 ? -15.031 -2.147 17.189 1.00 88.75 83 ASP A C 1
ATOM 645 O O . ASP A 1 83 ? -15.884 -2.283 18.066 1.00 88.75 83 ASP A O 1
ATOM 649 N N . ASN A 1 84 ? -13.722 -2.230 17.450 1.00 84.00 84 ASN A N 1
ATOM 650 C CA . ASN A 1 84 ? -13.192 -2.479 18.794 1.00 84.00 84 ASN A CA 1
ATOM 651 C C . ASN A 1 84 ? -13.660 -1.407 19.790 1.00 84.00 84 ASN A C 1
ATOM 653 O O . ASN A 1 84 ? -14.225 -1.739 20.830 1.00 84.00 84 ASN A O 1
ATOM 657 N N . VAL A 1 85 ? -13.526 -0.124 19.434 1.00 86.25 85 VAL A N 1
ATOM 658 C CA . VAL A 1 85 ? -13.983 0.996 20.277 1.00 86.25 85 VAL A CA 1
ATOM 659 C C . VAL A 1 85 ? -15.491 0.916 20.547 1.00 86.25 85 VAL A C 1
ATOM 661 O O . VAL A 1 85 ? -15.942 1.151 21.669 1.00 86.25 85 VAL A O 1
ATOM 664 N N . ALA A 1 86 ? -16.296 0.576 19.536 1.00 85.06 86 ALA A N 1
ATOM 665 C CA . ALA A 1 86 ? -17.744 0.450 19.692 1.00 85.06 86 ALA A CA 1
ATOM 666 C C . ALA A 1 86 ? -18.132 -0.712 20.625 1.00 85.06 86 ALA A C 1
ATOM 668 O O . ALA A 1 86 ? -19.011 -0.552 21.479 1.00 85.06 86 ALA A O 1
ATOM 669 N N . VAL A 1 87 ? -17.463 -1.862 20.489 1.00 84.12 87 VAL A N 1
ATOM 670 C CA . VAL A 1 87 ? -17.669 -3.036 21.350 1.00 84.12 87 VAL A CA 1
ATOM 671 C C . VAL A 1 87 ? -17.302 -2.717 22.799 1.00 84.12 87 VAL A C 1
ATOM 673 O O . VAL A 1 87 ? -18.089 -3.012 23.703 1.00 84.12 87 VAL A O 1
ATOM 676 N N . ASP A 1 88 ? -16.173 -2.048 23.030 1.00 79.56 88 ASP A N 1
ATOM 677 C CA . ASP A 1 88 ? -15.725 -1.684 24.377 1.00 79.56 88 ASP A CA 1
ATOM 678 C C . ASP A 1 88 ? -16.675 -0.683 25.049 1.00 79.56 88 ASP A C 1
ATOM 680 O O . ASP A 1 88 ? -17.042 -0.848 26.219 1.00 79.56 88 ASP A O 1
ATOM 684 N N . GLN A 1 89 ? -17.176 0.307 24.303 1.00 81.62 89 GLN A N 1
ATOM 685 C CA . GLN A 1 89 ? -18.196 1.237 24.800 1.00 81.62 89 GLN A CA 1
ATOM 686 C C . GLN A 1 89 ? -19.498 0.517 25.186 1.00 81.62 89 GLN A C 1
ATOM 688 O O . GLN A 1 89 ? -20.084 0.801 26.238 1.00 81.62 89 GLN A O 1
ATOM 693 N N . GLN A 1 90 ? -19.951 -0.443 24.372 1.00 83.06 90 GLN A N 1
ATOM 694 C CA . GLN A 1 90 ? -21.163 -1.217 24.645 1.00 83.06 90 GLN A CA 1
ATOM 695 C C . GLN A 1 90 ? -21.007 -2.128 25.874 1.00 83.06 90 GLN A C 1
ATOM 697 O O . GLN A 1 90 ? -21.923 -2.217 26.707 1.00 83.06 90 GLN A O 1
ATOM 702 N N . ALA A 1 91 ? -19.856 -2.790 26.011 1.00 77.25 91 ALA A N 1
ATOM 703 C CA . ALA A 1 91 ? -19.545 -3.644 27.152 1.00 77.25 91 ALA A CA 1
ATOM 704 C C . ALA A 1 91 ? -19.446 -2.828 28.451 1.00 77.25 91 ALA A C 1
ATOM 706 O O . ALA A 1 91 ? -20.067 -3.189 29.456 1.00 77.25 91 ALA A O 1
ATOM 707 N N . GLY A 1 92 ? -18.752 -1.684 28.420 1.00 74.62 92 GLY A N 1
ATOM 708 C CA . GLY A 1 92 ? -18.635 -0.769 29.557 1.00 74.62 92 GLY A CA 1
ATOM 709 C C . GLY A 1 92 ? -19.982 -0.196 30.008 1.00 74.62 92 GLY A C 1
ATOM 710 O O . GLY A 1 92 ? -20.280 -0.182 31.204 1.00 74.62 92 GLY A O 1
ATOM 711 N N . GLY A 1 93 ? -20.845 0.204 29.067 1.00 77.00 93 GLY A N 1
ATOM 712 C CA . GLY A 1 93 ? -22.198 0.683 29.371 1.00 77.00 93 GLY A CA 1
ATOM 713 C C . GLY A 1 93 ? -23.070 -0.389 30.031 1.00 77.00 93 GLY A C 1
ATOM 714 O O . GLY A 1 93 ? -23.720 -0.138 31.048 1.00 77.00 93 GLY A O 1
ATOM 715 N N . SER A 1 94 ? -23.036 -1.611 29.495 1.00 77.12 94 SER A N 1
ATOM 716 C CA . SER A 1 94 ? -23.744 -2.770 30.055 1.00 77.12 94 SER A CA 1
ATOM 717 C C . SER A 1 94 ? -23.271 -3.111 31.470 1.00 77.12 94 SER A C 1
ATOM 719 O O . SER A 1 94 ? -24.096 -3.338 32.358 1.00 77.12 94 SER A O 1
ATOM 721 N N . MET A 1 95 ? -21.954 -3.095 31.695 1.00 81.00 95 MET A N 1
ATOM 722 C CA . MET A 1 95 ? -21.347 -3.380 32.996 1.00 81.00 95 MET A CA 1
ATOM 723 C C . MET A 1 95 ? -21.700 -2.311 34.035 1.00 81.00 95 MET A C 1
ATOM 725 O O . MET A 1 95 ? -22.140 -2.649 35.132 1.00 81.00 95 MET A O 1
ATOM 729 N N . ASN A 1 96 ? -21.594 -1.026 33.681 1.00 81.19 96 ASN A N 1
ATOM 730 C CA . ASN A 1 96 ? -21.970 0.081 34.564 1.00 81.19 96 ASN A CA 1
ATOM 731 C C . ASN A 1 96 ? -23.449 0.013 34.963 1.00 81.19 96 ASN A C 1
ATOM 733 O O . ASN A 1 96 ? -23.790 0.214 36.126 1.00 81.19 96 ASN A O 1
ATOM 737 N N . ASN A 1 97 ? -24.334 -0.342 34.029 1.00 83.25 97 ASN A N 1
ATOM 738 C CA . ASN A 1 97 ? -25.754 -0.530 34.323 1.00 83.25 97 ASN A CA 1
ATOM 739 C C . ASN A 1 97 ? -26.007 -1.687 35.302 1.00 83.25 97 ASN A C 1
ATOM 741 O O . ASN A 1 97 ? -26.885 -1.586 36.158 1.00 83.25 97 ASN A O 1
ATOM 745 N N . LEU A 1 98 ? -25.254 -2.781 35.184 1.00 84.38 98 LEU A N 1
ATOM 746 C CA . LEU A 1 98 ? -25.313 -3.918 36.105 1.00 84.38 98 LEU A CA 1
ATOM 747 C C . LEU A 1 98 ? -24.802 -3.544 37.500 1.00 84.38 98 LEU A C 1
ATOM 749 O O . LEU A 1 98 ? -25.490 -3.807 38.483 1.00 84.38 98 LEU A O 1
ATOM 753 N N . ILE A 1 99 ? -23.650 -2.876 37.583 1.00 84.00 99 ILE A N 1
ATOM 754 C CA . ILE A 1 99 ? -23.069 -2.396 38.845 1.00 84.00 99 ILE A CA 1
ATOM 755 C C . ILE A 1 99 ? -24.031 -1.433 39.547 1.00 84.00 99 ILE A C 1
ATOM 757 O O . ILE A 1 99 ? -24.298 -1.606 40.731 1.00 84.00 99 ILE A O 1
ATOM 761 N N . ASN A 1 100 ? -24.625 -0.484 38.821 1.00 84.88 100 ASN A N 1
ATOM 762 C CA . ASN A 1 100 ? -25.598 0.454 39.388 1.00 84.88 100 ASN A CA 1
ATOM 763 C C . ASN A 1 100 ? -26.851 -0.251 39.934 1.00 84.88 100 ASN A C 1
ATOM 765 O O . ASN A 1 100 ? -27.416 0.185 40.932 1.00 84.88 100 ASN A O 1
ATOM 769 N N . LYS A 1 101 ? -27.295 -1.346 39.303 1.00 86.62 101 LYS A N 1
ATOM 770 C CA . LYS A 1 101 ? -28.431 -2.145 39.790 1.00 86.62 101 LYS A CA 1
ATOM 771 C C . LYS A 1 101 ? -28.079 -2.983 41.017 1.00 86.62 101 LYS A C 1
ATOM 773 O O . LYS A 1 101 ? -28.918 -3.125 41.895 1.00 86.62 101 LYS A O 1
ATOM 778 N N . LEU A 1 102 ? -26.867 -3.533 41.067 1.00 88.62 102 LEU A N 1
ATOM 779 C CA . LEU A 1 102 ? -26.388 -4.337 42.193 1.00 88.62 102 LEU A CA 1
ATOM 780 C C . LEU A 1 102 ? -25.986 -3.483 43.402 1.00 88.62 102 LEU A C 1
ATOM 782 O O . LEU A 1 102 ? -26.102 -3.956 44.521 1.00 88.62 102 LEU A O 1
ATOM 786 N N . GLY A 1 103 ? -25.530 -2.246 43.187 1.00 78.62 103 GLY A N 1
ATOM 787 C CA . GLY A 1 103 ? -25.178 -1.300 44.252 1.00 78.62 103 GLY A CA 1
ATOM 788 C C . GLY A 1 103 ? -26.361 -0.516 44.831 1.00 78.62 103 GLY A C 1
ATOM 789 O O . GLY A 1 103 ? -26.203 0.133 45.859 1.00 78.62 103 GLY A O 1
ATOM 790 N N . ASN A 1 104 ? -27.530 -0.571 44.184 1.00 66.12 104 ASN A N 1
ATOM 791 C CA . ASN A 1 104 ? -28.791 -0.011 44.688 1.00 66.12 104 ASN A CA 1
ATOM 792 C C . ASN A 1 104 ? -29.670 -1.056 45.416 1.00 66.12 104 ASN A C 1
ATOM 794 O O . ASN A 1 104 ? -30.839 -0.773 45.691 1.00 66.12 104 ASN A O 1
ATOM 798 N N . LEU A 1 105 ? -29.131 -2.248 45.699 1.00 54.06 105 LEU A N 1
ATOM 799 C CA . LEU A 1 105 ? -29.701 -3.283 46.573 1.00 54.06 105 LEU A CA 1
ATOM 800 C C . LEU A 1 105 ? -28.903 -3.340 47.880 1.00 54.06 105 LEU A C 1
ATOM 802 O O . LEU A 1 105 ? -29.537 -3.608 48.923 1.00 54.06 105 LEU A O 1
#

Radius of gyration: 24.94 Å; chains: 1; bounding box: 48×20×78 Å

Sequence (105 aa):
MTVEFGQAEGALKRIADRVIQAKDEFGKHSNTLDGQISALKGKWEGDGGRAFMVLHQAWTEKHKVVTTALDKFHASLTETEKDNVAVDQQAGGSMNNLINKLGNL

Foldseek 3Di:
DPDPLPPCQCVLVVVLVVLVVVLVVLVVVLVVVVVVCVVCLVVQPDPSNVVVVVVNVVVVVVNVVSSVVSVVSSVVSVVVNVVSVVVSVVVVVVVVVVCVVVVVD